Protein AF-A0A435GIR8-F1 (afdb_monomer_lite)

Sequence (134 aa):
LKLGAEVTAITRQGHDKVANDGRKDAPFVIRYRDGGGEHRFLARAVIDASGTWWRPNPIGIDGLPVAGEGEASARIAYGIPDVVGKAREDYAGKRVLVIGGGHSAINVALALMELQDGAPGTEIFWALRHANME

pLDDT: mean 91.24, std 8.43, range [52.69, 98.25]

Structure (mmCIF, N/CA/C/O backbone):
data_AF-A0A435GIR8-F1
#
_entry.id   AF-A0A435GIR8-F1
#
loop_
_atom_site.group_PDB
_atom_site.id
_atom_site.type_symbol
_atom_site.label_atom_id
_atom_site.label_alt_id
_atom_site.label_comp_id
_atom_site.label_asym_id
_atom_site.label_entity_id
_atom_site.label_seq_id
_atom_site.pdbx_PDB_ins_code
_atom_site.Cartn_x
_atom_site.Cartn_y
_atom_site.Cartn_z
_atom_site.occupancy
_atom_site.B_iso_or_equiv
_atom_site.auth_seq_id
_atom_site.auth_comp_id
_atom_site.auth_asym_id
_atom_site.auth_atom_id
_atom_site.pdbx_PDB_model_num
ATOM 1 N N . LEU A 1 1 ? 4.391 14.461 -18.851 1.00 82.88 1 LEU A N 1
ATOM 2 C CA . LEU A 1 1 ? 3.976 13.244 -18.116 1.00 82.88 1 LEU A CA 1
ATOM 3 C C . LEU A 1 1 ? 3.067 12.433 -19.023 1.00 82.88 1 LEU A C 1
ATOM 5 O O . LEU A 1 1 ? 2.182 13.030 -19.625 1.00 82.88 1 LEU A O 1
ATOM 9 N N . LYS A 1 2 ? 3.302 11.125 -19.164 1.00 89.62 2 LYS A N 1
ATOM 10 C CA . LYS A 1 2 ? 2.410 10.227 -19.909 1.00 89.62 2 LYS A CA 1
ATOM 11 C C . LYS A 1 2 ? 1.596 9.427 -18.894 1.00 89.62 2 LYS A C 1
ATOM 13 O O . LYS A 1 2 ? 2.142 8.563 -18.219 1.00 89.62 2 LYS A O 1
ATOM 18 N N . LEU A 1 3 ? 0.332 9.804 -18.725 1.00 94.56 3 LEU A N 1
ATOM 19 C CA . LEU A 1 3 ? -0.598 9.161 -17.793 1.00 94.56 3 LEU A CA 1
ATOM 20 C C . LEU A 1 3 ? -1.325 8.007 -18.494 1.00 94.56 3 LEU A C 1
ATOM 22 O O . LEU A 1 3 ? -1.370 7.966 -19.722 1.00 94.56 3 LEU A O 1
ATOM 26 N N . GLY A 1 4 ? -1.868 7.063 -17.720 1.00 94.31 4 GLY A N 1
ATOM 27 C CA . GLY A 1 4 ? -2.501 5.860 -18.277 1.00 94.31 4 GLY A CA 1
ATOM 28 C C . GLY A 1 4 ? -1.523 4.922 -18.996 1.00 94.31 4 GLY A C 1
ATOM 29 O O . GLY A 1 4 ? -1.949 4.126 -19.825 1.00 94.31 4 GLY A O 1
ATOM 30 N N . ALA A 1 5 ? -0.223 5.042 -18.705 1.00 96.12 5 ALA A N 1
ATOM 31 C CA . ALA A 1 5 ? 0.838 4.210 -19.256 1.00 96.12 5 ALA A CA 1
ATOM 32 C C . ALA A 1 5 ? 1.472 3.364 -18.144 1.00 96.12 5 ALA A C 1
ATOM 34 O O . ALA A 1 5 ? 2.174 3.884 -17.277 1.00 96.12 5 ALA A O 1
ATOM 35 N N . GLU A 1 6 ? 1.222 2.061 -18.174 1.00 95.25 6 GLU A N 1
ATOM 36 C CA . GLU A 1 6 ? 1.757 1.085 -17.226 1.00 95.25 6 GLU A CA 1
ATOM 37 C C . GLU A 1 6 ? 3.078 0.524 -17.760 1.00 95.25 6 GLU A C 1
ATOM 39 O O . GLU A 1 6 ? 3.100 -0.089 -18.827 1.00 95.25 6 GLU A O 1
ATOM 44 N N . VAL A 1 7 ? 4.184 0.712 -17.036 1.00 95.50 7 VAL A N 1
ATOM 45 C CA . VAL A 1 7 ? 5.470 0.089 -17.389 1.00 95.50 7 VAL A CA 1
ATOM 46 C C . VAL A 1 7 ? 5.416 -1.394 -17.036 1.00 95.50 7 VAL A C 1
ATOM 48 O O . VAL A 1 7 ? 5.289 -1.752 -15.871 1.00 95.50 7 VAL A O 1
ATOM 51 N N . THR A 1 8 ? 5.540 -2.257 -18.042 1.00 95.69 8 THR A N 1
ATOM 52 C CA . THR A 1 8 ? 5.405 -3.714 -17.888 1.00 95.69 8 THR A CA 1
ATOM 53 C C . THR A 1 8 ? 6.748 -4.431 -17.829 1.00 95.69 8 THR A C 1
ATOM 55 O O . THR A 1 8 ? 6.849 -5.507 -17.241 1.00 95.69 8 THR A O 1
ATOM 58 N N . ALA A 1 9 ? 7.798 -3.859 -18.428 1.00 95.25 9 ALA A N 1
ATOM 59 C CA . ALA A 1 9 ? 9.138 -4.429 -18.375 1.00 95.25 9 ALA A CA 1
ATOM 60 C C . ALA A 1 9 ? 10.231 -3.381 -18.597 1.00 95.25 9 ALA A C 1
ATOM 62 O O . ALA A 1 9 ? 10.089 -2.454 -19.397 1.00 95.25 9 ALA A O 1
ATOM 63 N N . ILE A 1 10 ? 11.369 -3.604 -17.943 1.00 94.88 10 ILE A N 1
ATOM 64 C CA . ILE A 1 10 ? 12.610 -2.858 -18.144 1.00 94.88 10 ILE A CA 1
ATOM 65 C C . ILE A 1 10 ? 13.738 -3.876 -18.335 1.00 94.88 10 ILE A C 1
ATOM 67 O O . ILE A 1 10 ? 13.880 -4.815 -17.554 1.00 94.88 10 ILE A O 1
ATOM 71 N N . THR A 1 11 ? 14.547 -3.704 -19.378 1.00 93.94 11 THR A N 1
ATOM 72 C CA . THR A 1 11 ? 15.755 -4.513 -19.619 1.00 93.94 11 THR A CA 1
ATOM 73 C C . THR A 1 11 ? 16.859 -3.666 -20.256 1.00 93.94 11 THR A C 1
ATOM 75 O O . THR A 1 11 ? 16.653 -2.483 -20.514 1.00 93.94 11 THR A O 1
ATOM 78 N N . ARG A 1 12 ? 18.035 -4.239 -20.520 1.00 93.69 12 ARG A N 1
ATOM 79 C CA . ARG A 1 12 ? 19.113 -3.614 -21.303 1.00 93.69 12 ARG A CA 1
ATOM 80 C C . ARG A 1 12 ? 19.057 -4.117 -22.746 1.00 93.69 12 ARG A C 1
ATOM 82 O O . ARG A 1 12 ? 18.812 -5.297 -22.990 1.00 93.69 12 ARG A O 1
ATOM 89 N N . GLN A 1 13 ? 19.224 -3.220 -23.713 1.00 93.38 13 GLN A N 1
ATOM 90 C CA . GLN A 1 13 ? 19.114 -3.566 -25.131 1.00 93.38 13 GLN A CA 1
ATOM 91 C C . GLN A 1 13 ? 20.163 -4.609 -25.528 1.00 93.38 13 GLN A C 1
ATOM 93 O O . GLN A 1 13 ? 21.346 -4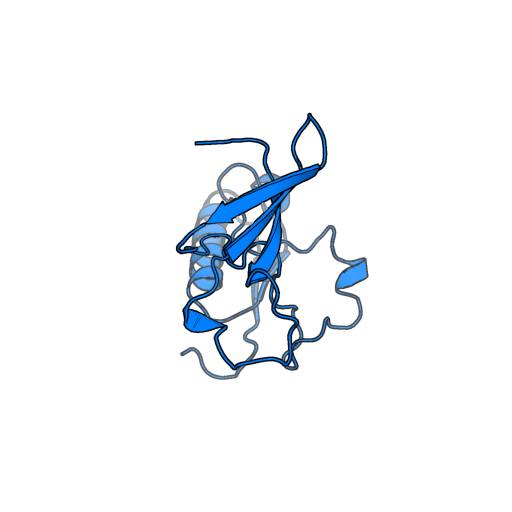.376 -25.341 1.00 93.38 13 GLN A O 1
ATOM 98 N N . GLY A 1 14 ? 19.729 -5.733 -26.104 1.00 88.81 14 GLY A N 1
ATOM 99 C CA . GLY A 1 14 ? 20.644 -6.777 -26.581 1.00 88.81 14 GLY A CA 1
ATOM 100 C C . GLY A 1 14 ? 21.275 -7.635 -25.480 1.00 88.81 14 GLY A C 1
ATOM 101 O O . GLY A 1 14 ? 22.088 -8.493 -25.799 1.00 88.81 14 GLY A O 1
ATOM 102 N N . HIS A 1 15 ? 20.884 -7.448 -24.215 1.00 86.50 15 HIS A N 1
ATOM 103 C CA . HIS A 1 15 ? 21.366 -8.257 -23.098 1.00 86.50 15 HIS A CA 1
ATOM 104 C C . HIS A 1 15 ? 20.224 -9.071 -22.494 1.00 86.50 15 HIS A C 1
ATOM 106 O O . HIS A 1 15 ? 19.168 -8.534 -22.143 1.00 86.50 15 HIS A O 1
ATOM 112 N N . ASP A 1 16 ? 20.455 -10.372 -22.340 1.00 81.88 16 ASP A N 1
ATOM 113 C CA . ASP A 1 16 ? 19.620 -11.221 -21.500 1.00 81.88 16 ASP A CA 1
ATOM 114 C C . ASP A 1 16 ? 19.918 -10.977 -20.004 1.00 81.88 16 ASP A C 1
ATOM 116 O O . ASP A 1 16 ? 20.597 -10.019 -19.623 1.00 81.88 16 ASP A O 1
ATOM 120 N N . LYS A 1 17 ? 19.361 -11.799 -19.111 1.00 74.94 17 LYS A N 1
ATOM 121 C CA . LYS A 1 17 ? 19.559 -11.631 -17.661 1.00 74.94 17 LYS A CA 1
ATOM 122 C C . LYS A 1 17 ? 20.962 -12.016 -17.175 1.00 74.94 17 LYS A C 1
ATOM 124 O O . LYS A 1 17 ? 21.312 -11.610 -16.073 1.00 74.94 17 LYS A O 1
ATOM 129 N N . VAL A 1 18 ? 21.726 -12.783 -17.949 1.00 78.19 18 VAL A N 1
ATOM 130 C CA . VAL A 1 18 ? 22.961 -13.446 -17.500 1.00 78.19 18 VAL A CA 1
ATOM 131 C C . VAL A 1 18 ? 24.206 -12.762 -18.077 1.00 78.19 18 VAL A C 1
ATOM 133 O O . VAL A 1 18 ? 25.252 -12.743 -17.433 1.00 78.19 18 VAL A O 1
ATOM 136 N N . ALA A 1 19 ? 24.097 -12.141 -19.254 1.00 76.12 19 ALA A N 1
ATOM 137 C CA . ALA A 1 19 ? 25.197 -11.442 -19.907 1.00 76.12 19 ALA A CA 1
ATOM 138 C C . ALA A 1 19 ? 25.543 -10.100 -19.228 1.00 76.12 19 ALA A C 1
ATOM 140 O O . ALA A 1 19 ? 24.683 -9.222 -19.059 1.00 76.12 19 ALA A O 1
ATOM 141 N N . ASN A 1 20 ? 26.831 -9.928 -18.905 1.00 77.38 20 ASN A N 1
ATOM 142 C CA . ASN A 1 20 ? 27.381 -8.742 -18.237 1.00 77.38 20 ASN A CA 1
ATOM 143 C C . ASN A 1 20 ? 28.279 -7.869 -19.129 1.00 77.38 20 ASN A C 1
ATOM 145 O O . ASN A 1 20 ? 28.307 -6.651 -18.934 1.00 77.38 20 ASN A O 1
ATOM 149 N N . ASP A 1 21 ? 28.973 -8.441 -20.114 1.00 85.50 21 ASP A N 1
ATOM 150 C CA . ASP A 1 21 ? 29.870 -7.679 -20.992 1.00 85.50 21 ASP A CA 1
ATOM 151 C C . ASP A 1 21 ? 29.091 -6.629 -21.791 1.00 85.50 21 ASP A C 1
ATOM 153 O O . ASP A 1 21 ? 28.054 -6.931 -22.375 1.00 85.50 21 ASP A O 1
ATOM 157 N N . GLY A 1 22 ? 29.541 -5.368 -21.768 1.00 83.81 22 GLY A N 1
ATOM 158 C CA . GLY A 1 22 ? 28.883 -4.234 -22.444 1.00 83.81 22 GLY A CA 1
ATOM 159 C C . GLY A 1 22 ? 27.539 -3.784 -21.845 1.00 83.81 22 GLY A C 1
ATOM 160 O O . GLY A 1 22 ? 27.006 -2.743 -22.230 1.00 83.81 22 GLY A O 1
ATOM 161 N N . ARG A 1 23 ? 27.005 -4.502 -20.845 1.00 85.62 23 ARG A N 1
ATOM 162 C CA . ARG A 1 23 ? 25.666 -4.271 -20.272 1.00 85.62 23 ARG A CA 1
ATOM 163 C C . ARG A 1 23 ? 25.482 -2.869 -19.693 1.00 85.62 23 ARG A C 1
ATOM 165 O O . ARG A 1 23 ? 24.393 -2.300 -19.778 1.00 85.62 23 ARG A O 1
ATOM 172 N N . LYS A 1 24 ? 26.530 -2.323 -19.069 1.00 86.00 24 LYS A N 1
ATOM 173 C CA . LYS A 1 24 ? 26.503 -0.985 -18.457 1.00 86.00 24 LYS A CA 1
ATOM 174 C C . LYS A 1 24 ? 26.305 0.127 -19.498 1.00 86.00 24 LYS A C 1
ATOM 176 O O . LYS A 1 24 ? 25.644 1.119 -19.185 1.00 86.00 24 LYS A O 1
ATOM 181 N N . ASP A 1 25 ? 26.810 -0.084 -20.714 1.00 89.81 25 ASP A N 1
ATOM 182 C CA . ASP A 1 25 ? 26.855 0.908 -21.791 1.00 89.81 25 ASP A CA 1
ATOM 183 C C . ASP A 1 25 ? 25.626 0.810 -22.717 1.00 89.81 25 ASP A C 1
ATOM 185 O O . ASP A 1 25 ? 25.258 1.785 -23.371 1.00 89.81 25 ASP A O 1
ATOM 189 N N . ALA A 1 26 ? 24.932 -0.335 -22.733 1.00 92.62 26 ALA A N 1
ATOM 190 C CA . ALA A 1 26 ? 23.694 -0.515 -23.491 1.00 92.62 26 ALA A CA 1
ATOM 191 C C . ALA A 1 26 ? 22.529 0.308 -22.906 1.00 92.62 26 ALA A C 1
ATOM 193 O O . ALA A 1 26 ? 22.313 0.277 -21.694 1.00 92.62 26 ALA A O 1
ATOM 194 N N . PRO A 1 27 ? 21.701 0.995 -23.715 1.00 95.31 27 PRO A N 1
ATOM 195 C CA . PRO A 1 27 ? 20.544 1.719 -23.197 1.00 95.31 27 PRO A CA 1
ATOM 196 C C . PRO A 1 27 ? 19.509 0.762 -22.588 1.00 95.31 27 PRO A C 1
ATOM 198 O O . PRO A 1 27 ? 19.421 -0.423 -22.931 1.00 95.31 27 PRO A O 1
ATOM 201 N N . PHE A 1 28 ? 18.679 1.289 -21.692 1.00 96.19 28 PHE A N 1
ATOM 202 C CA . PHE A 1 28 ? 17.498 0.583 -21.223 1.00 96.19 28 PHE A CA 1
ATOM 203 C C . PHE A 1 28 ? 16.455 0.494 -22.332 1.00 96.19 28 PHE A C 1
ATOM 205 O O . PHE A 1 28 ? 16.218 1.453 -23.061 1.00 96.19 28 PHE A O 1
ATOM 212 N N . VAL A 1 29 ? 15.795 -0.653 -22.413 1.00 96.44 29 VAL A N 1
ATOM 213 C CA . VAL A 1 29 ? 14.558 -0.857 -23.156 1.00 96.44 29 VAL A CA 1
ATOM 214 C C . VAL A 1 29 ? 13.423 -0.838 -22.149 1.00 96.44 29 VAL A C 1
ATOM 216 O O . VAL A 1 29 ? 13.398 -1.671 -21.242 1.00 96.44 29 VAL A O 1
ATOM 219 N N . ILE A 1 30 ? 12.476 0.070 -22.341 1.00 96.62 30 ILE A N 1
ATOM 220 C CA . ILE A 1 30 ? 11.259 0.155 -21.538 1.00 96.62 30 ILE A CA 1
ATOM 221 C C . ILE A 1 30 ? 10.100 -0.313 -22.408 1.00 96.62 30 ILE A C 1
ATOM 223 O O . ILE A 1 30 ? 9.928 0.174 -23.530 1.00 96.62 30 ILE A O 1
ATOM 227 N N . ARG A 1 31 ? 9.319 -1.263 -21.893 1.00 97.25 31 ARG A N 1
ATOM 228 C CA . ARG A 1 31 ? 8.017 -1.638 -22.445 1.00 97.25 31 ARG A CA 1
ATOM 229 C C . ARG A 1 31 ? 6.927 -1.099 -21.542 1.00 97.25 31 ARG A C 1
ATOM 231 O O . ARG A 1 31 ? 7.031 -1.197 -20.319 1.00 97.25 31 ARG A O 1
ATOM 238 N N . TYR A 1 32 ? 5.903 -0.524 -22.149 1.00 97.12 32 TYR A N 1
ATOM 239 C CA . TYR A 1 32 ? 4.741 -0.038 -21.424 1.00 97.12 32 TYR A CA 1
ATOM 240 C C . TYR A 1 32 ? 3.475 -0.266 -22.238 1.00 97.12 32 TYR A C 1
ATOM 242 O O . TYR A 1 32 ? 3.527 -0.376 -23.463 1.00 97.12 32 TYR A O 1
ATOM 250 N N . ARG A 1 33 ? 2.341 -0.326 -21.553 1.00 97.88 33 ARG A N 1
ATOM 251 C CA . ARG A 1 33 ? 1.019 -0.453 -22.156 1.00 97.88 33 ARG A CA 1
ATOM 252 C C . ARG A 1 33 ? 0.193 0.787 -21.850 1.00 97.88 33 ARG A C 1
ATOM 254 O O . ARG A 1 33 ? 0.209 1.262 -20.719 1.00 97.88 33 ARG A O 1
ATOM 261 N N . ASP A 1 34 ? -0.526 1.290 -22.841 1.00 96.62 34 ASP A N 1
ATOM 262 C CA . ASP A 1 34 ? -1.549 2.323 -22.670 1.00 96.62 34 ASP A CA 1
ATOM 263 C C . ASP A 1 34 ? -2.818 1.965 -23.469 1.00 96.62 34 ASP A C 1
ATOM 265 O O . ASP A 1 34 ? -2.937 0.856 -23.995 1.00 96.62 34 ASP A O 1
ATOM 269 N N . GLY A 1 35 ? -3.782 2.887 -23.558 1.00 96.00 35 GLY A N 1
ATOM 270 C CA . GLY A 1 35 ? -5.025 2.676 -24.314 1.00 96.00 35 GLY A CA 1
ATOM 271 C C . GLY A 1 35 ? -4.833 2.416 -25.817 1.00 96.00 35 GLY A C 1
ATOM 272 O O . GLY A 1 35 ? -5.753 1.933 -26.468 1.00 96.00 35 GLY A O 1
ATOM 273 N N . GLY A 1 36 ? -3.652 2.709 -26.369 1.00 95.00 36 GLY A N 1
ATOM 274 C CA . GLY A 1 36 ? -3.268 2.414 -27.749 1.00 95.00 36 GLY A CA 1
ATOM 275 C C . GLY A 1 36 ? -2.514 1.092 -27.929 1.00 95.00 36 GLY A C 1
ATOM 276 O O . GLY A 1 36 ? -2.142 0.773 -29.055 1.00 95.00 36 GLY A O 1
ATOM 277 N N . GLY A 1 37 ? -2.280 0.325 -26.857 1.00 95.94 37 GLY A N 1
ATOM 278 C CA . GLY A 1 37 ? -1.617 -0.980 -26.907 1.00 95.94 37 GLY A CA 1
ATOM 279 C C . GLY A 1 37 ? -0.230 -0.996 -26.262 1.00 95.94 37 GLY A C 1
ATOM 280 O O . GLY A 1 37 ? 0.052 -0.238 -25.334 1.00 95.94 37 GLY A O 1
ATOM 281 N N . GLU A 1 38 ? 0.622 -1.921 -26.711 1.00 97.19 38 GLU A N 1
ATOM 282 C CA . GLU A 1 38 ? 1.985 -2.090 -26.198 1.00 97.19 38 GLU A CA 1
ATOM 283 C C . GLU A 1 38 ? 2.984 -1.237 -26.985 1.00 97.19 38 GLU A C 1
ATOM 285 O O . GLU A 1 38 ? 2.989 -1.211 -28.215 1.00 97.19 38 GLU A O 1
ATOM 290 N N . HIS A 1 39 ? 3.875 -0.572 -26.257 1.00 97.06 39 HIS A N 1
ATOM 291 C CA . HIS A 1 39 ? 4.880 0.334 -26.793 1.00 97.06 39 HIS A CA 1
ATOM 292 C C . HIS A 1 39 ? 6.267 -0.018 -26.273 1.00 97.06 39 HIS A C 1
ATOM 294 O O . HIS A 1 39 ? 6.434 -0.600 -25.198 1.00 97.06 39 HIS A O 1
ATOM 300 N N . ARG A 1 40 ? 7.289 0.412 -27.015 1.00 96.31 40 ARG A N 1
ATOM 301 C CA . ARG A 1 40 ? 8.697 0.222 -26.660 1.00 96.31 40 ARG A CA 1
ATOM 302 C C . ARG A 1 40 ? 9.503 1.483 -26.946 1.00 96.31 40 ARG A C 1
ATOM 304 O O . ARG A 1 40 ? 9.396 2.038 -28.034 1.00 96.31 40 ARG A O 1
ATOM 311 N N . PHE A 1 41 ? 10.368 1.888 -26.016 1.00 95.19 41 PHE A N 1
ATOM 312 C CA . PHE A 1 41 ? 11.343 2.957 -26.261 1.00 95.19 41 PHE A CA 1
ATOM 313 C C . PHE A 1 41 ? 12.669 2.732 -25.524 1.00 95.19 41 PHE A C 1
ATOM 315 O O . PHE A 1 41 ? 12.772 1.864 -24.652 1.00 95.19 41 PHE A O 1
ATOM 322 N N . LEU A 1 42 ? 13.693 3.492 -25.924 1.00 96.81 42 LEU A N 1
ATOM 323 C CA . LEU A 1 42 ? 15.027 3.449 -25.331 1.00 96.81 42 LEU A CA 1
ATOM 324 C C . LEU A 1 42 ? 15.236 4.603 -24.353 1.00 96.81 42 LEU A C 1
ATOM 326 O O . LEU A 1 42 ? 14.847 5.736 -24.631 1.00 96.81 42 LEU A O 1
ATOM 330 N N . ALA A 1 43 ? 15.900 4.322 -23.236 1.00 95.94 43 ALA A N 1
ATOM 331 C CA . ALA A 1 43 ? 16.273 5.318 -22.243 1.00 95.94 43 ALA A CA 1
ATOM 332 C C . ALA A 1 43 ? 17.732 5.144 -21.814 1.00 95.94 43 ALA A C 1
ATOM 334 O O . ALA A 1 43 ? 18.224 4.032 -21.641 1.00 95.94 43 ALA A O 1
ATOM 335 N N . ARG A 1 44 ? 18.431 6.259 -21.592 1.00 94.94 44 ARG A N 1
ATOM 336 C CA . ARG A 1 44 ? 19.812 6.236 -21.079 1.00 94.94 44 ARG A CA 1
ATOM 337 C C . ARG A 1 44 ? 19.898 5.879 -19.591 1.00 94.94 44 ARG A C 1
ATOM 339 O O . ARG A 1 44 ? 20.930 5.408 -19.134 1.00 94.94 44 ARG A O 1
ATOM 346 N N . ALA A 1 45 ? 18.828 6.131 -18.842 1.00 93.62 45 ALA A N 1
ATOM 347 C CA . ALA A 1 45 ? 18.722 5.880 -17.412 1.00 93.62 45 ALA A CA 1
ATOM 348 C C . ALA A 1 45 ? 17.252 5.664 -17.034 1.00 93.62 45 ALA A C 1
ATOM 350 O O . ALA A 1 45 ? 16.359 6.149 -17.733 1.00 93.62 45 ALA A O 1
ATOM 351 N N . VAL A 1 46 ? 17.020 4.959 -15.927 1.00 94.38 46 VAL A N 1
ATOM 352 C CA . VAL A 1 46 ? 15.694 4.748 -15.335 1.00 94.38 46 VAL A CA 1
ATOM 353 C C . VAL A 1 46 ? 15.771 5.058 -13.846 1.00 94.38 46 VAL A C 1
ATOM 355 O O . VAL A 1 46 ? 16.706 4.622 -13.179 1.00 94.38 46 VAL A O 1
ATOM 358 N N . ILE A 1 47 ? 14.786 5.801 -13.346 1.00 94.88 47 ILE A N 1
ATOM 359 C CA . ILE A 1 47 ? 14.530 5.976 -11.916 1.00 94.88 47 ILE A CA 1
ATOM 360 C C . ILE A 1 47 ? 13.240 5.216 -11.628 1.00 94.88 47 ILE A C 1
ATOM 362 O O . ILE A 1 47 ? 12.195 5.557 -12.182 1.00 94.88 47 ILE A O 1
ATOM 366 N N . ASP A 1 48 ? 13.327 4.170 -10.811 1.00 91.69 48 ASP A N 1
ATOM 367 C CA . ASP A 1 48 ? 12.149 3.442 -10.353 1.00 91.69 48 ASP A CA 1
ATOM 368 C C . ASP A 1 48 ? 11.549 4.160 -9.141 1.00 91.69 48 ASP A C 1
ATOM 370 O O . ASP A 1 48 ? 12.178 4.276 -8.090 1.00 91.69 48 ASP A O 1
ATOM 374 N N . ALA A 1 49 ? 10.334 4.668 -9.325 1.00 91.19 49 ALA A N 1
ATOM 375 C CA . ALA A 1 49 ? 9.525 5.302 -8.292 1.00 91.19 49 ALA A CA 1
ATOM 376 C C . ALA A 1 49 ? 8.162 4.600 -8.145 1.00 91.19 49 ALA A C 1
ATOM 378 O O . ALA A 1 49 ? 7.188 5.217 -7.721 1.00 91.19 49 ALA A O 1
ATOM 379 N N . SER A 1 50 ? 8.072 3.320 -8.529 1.00 86.19 50 SER A N 1
ATOM 380 C CA . SER A 1 50 ? 6.838 2.524 -8.443 1.00 86.19 50 SER A CA 1
ATOM 381 C C . SER A 1 50 ? 6.408 2.221 -7.001 1.00 86.19 50 SER A C 1
ATOM 383 O O . SER A 1 50 ? 5.229 1.967 -6.746 1.00 86.19 50 SER A O 1
ATOM 385 N N . GLY A 1 51 ? 7.347 2.301 -6.053 1.00 82.38 51 GLY A N 1
ATOM 386 C CA . GLY A 1 51 ? 7.120 1.992 -4.644 1.00 82.38 51 GLY A CA 1
ATOM 387 C C . GLY A 1 51 ? 6.832 0.506 -4.402 1.00 82.38 51 GLY A C 1
ATOM 388 O O . GLY A 1 51 ? 6.989 -0.341 -5.275 1.00 82.38 51 GLY A O 1
ATOM 389 N N . THR A 1 52 ? 6.403 0.176 -3.185 1.00 73.69 52 THR A N 1
ATOM 390 C CA . THR A 1 52 ? 6.076 -1.202 -2.767 1.00 73.69 52 THR A CA 1
ATOM 391 C C . THR A 1 52 ? 4.590 -1.397 -2.461 1.00 73.69 52 THR A C 1
ATOM 393 O O . THR A 1 52 ? 4.185 -2.471 -2.026 1.00 73.69 52 THR A O 1
ATOM 396 N N . TRP A 1 53 ? 3.762 -0.379 -2.724 1.00 68.06 53 TRP A N 1
ATOM 397 C CA . TRP A 1 53 ? 2.354 -0.326 -2.313 1.00 68.06 53 TRP A CA 1
ATOM 398 C C . TRP A 1 53 ? 1.526 -1.530 -2.783 1.00 68.06 53 TRP A C 1
ATOM 400 O O . TRP A 1 53 ? 0.655 -2.015 -2.070 1.00 68.06 53 TRP A O 1
ATOM 410 N N . TRP A 1 54 ? 1.837 -2.053 -3.970 1.00 69.94 54 TRP A N 1
ATOM 411 C CA . TRP A 1 54 ? 1.110 -3.158 -4.602 1.00 69.94 54 TRP A CA 1
ATOM 412 C C . TRP A 1 54 ? 1.562 -4.553 -4.147 1.00 69.94 54 TRP A C 1
ATOM 414 O O . TRP A 1 54 ? 1.042 -5.553 -4.637 1.00 69.94 54 TRP A O 1
ATOM 424 N N . ARG A 1 55 ? 2.551 -4.642 -3.248 1.00 77.94 55 ARG A N 1
ATOM 425 C CA . ARG A 1 55 ? 3.066 -5.903 -2.694 1.00 77.94 55 ARG A CA 1
ATOM 426 C C . ARG A 1 55 ? 3.152 -5.806 -1.173 1.00 77.94 55 ARG A C 1
ATOM 428 O O . ARG A 1 55 ? 4.248 -5.644 -0.633 1.00 77.94 55 ARG A O 1
ATOM 435 N N . PRO A 1 56 ? 2.008 -5.856 -0.478 1.00 80.25 56 PRO A N 1
ATOM 436 C CA . PRO A 1 56 ? 2.015 -5.780 0.969 1.00 80.25 56 PRO A CA 1
ATOM 437 C C . PR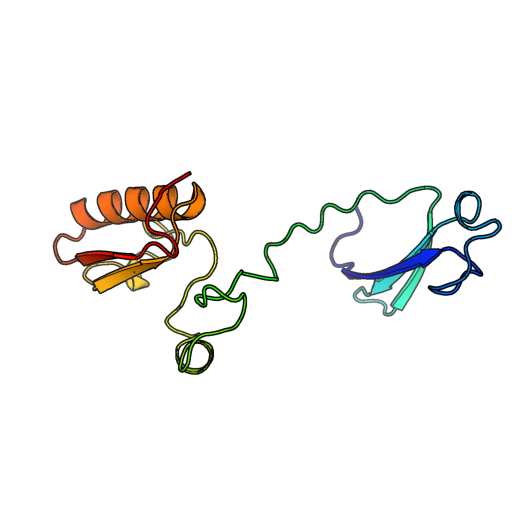O A 1 56 ? 2.696 -7.007 1.582 1.00 80.25 56 PRO A C 1
ATOM 439 O O . PRO A 1 56 ? 2.633 -8.109 1.038 1.00 80.25 56 PRO A O 1
ATOM 442 N N . ASN A 1 57 ? 3.347 -6.804 2.727 1.00 84.25 57 ASN A N 1
ATOM 443 C CA . ASN A 1 57 ? 3.962 -7.890 3.478 1.00 84.25 57 ASN A CA 1
ATOM 444 C C . ASN A 1 57 ? 2.858 -8.682 4.209 1.00 84.25 57 ASN A C 1
ATOM 446 O O . ASN A 1 57 ? 2.181 -8.070 5.050 1.00 84.25 57 ASN A O 1
ATOM 450 N N . PRO A 1 58 ? 2.667 -9.986 3.924 1.00 90.19 58 PRO A N 1
ATOM 451 C CA . PRO A 1 58 ? 1.631 -10.797 4.565 1.00 90.19 58 PRO A CA 1
ATOM 452 C C . PRO A 1 58 ? 1.782 -10.836 6.088 1.00 90.19 58 PRO A C 1
ATOM 454 O O . PRO A 1 58 ? 2.798 -10.399 6.636 1.00 90.19 58 PRO A O 1
ATOM 457 N N . ILE A 1 59 ? 0.766 -11.337 6.789 1.00 91.38 59 ILE A N 1
ATOM 458 C CA . ILE A 1 59 ? 0.748 -11.391 8.259 1.00 91.38 59 ILE A CA 1
ATOM 459 C C . ILE A 1 59 ? 1.860 -12.300 8.804 1.00 91.38 59 ILE A C 1
ATOM 461 O O . ILE A 1 59 ? 2.417 -11.997 9.863 1.00 91.38 59 ILE A O 1
ATOM 465 N N . GLY A 1 60 ? 2.204 -13.380 8.094 1.00 90.06 60 GLY A N 1
ATOM 466 C CA . GLY A 1 60 ? 3.182 -14.364 8.551 1.00 90.06 60 GLY A CA 1
ATOM 467 C C . GLY A 1 60 ? 4.585 -13.790 8.747 1.00 90.06 60 GLY A C 1
ATOM 468 O O . GLY A 1 60 ? 5.054 -12.907 8.024 1.00 90.06 60 GLY A O 1
ATOM 469 N N . ILE A 1 61 ? 5.262 -14.301 9.773 1.00 88.31 61 ILE A N 1
ATOM 470 C CA . ILE A 1 61 ? 6.607 -13.865 10.178 1.00 88.31 61 ILE A CA 1
ATOM 471 C C . ILE A 1 61 ? 7.716 -14.402 9.264 1.00 88.31 61 ILE A C 1
ATOM 473 O O . ILE A 1 61 ? 8.832 -13.896 9.282 1.00 88.31 61 ILE A O 1
ATOM 477 N N . ASP A 1 62 ? 7.406 -15.416 8.465 1.00 88.06 62 ASP A N 1
ATOM 478 C CA . ASP A 1 62 ? 8.272 -16.058 7.476 1.00 88.06 62 ASP A CA 1
ATOM 479 C C . ASP A 1 62 ? 8.098 -15.468 6.063 1.00 88.06 62 ASP A C 1
ATOM 481 O O . ASP A 1 62 ? 8.662 -15.977 5.096 1.00 88.06 62 ASP A O 1
ATOM 485 N N . GLY A 1 63 ? 7.329 -14.380 5.936 1.00 86.19 63 GLY A N 1
ATOM 486 C CA . GLY A 1 63 ? 7.033 -13.737 4.656 1.00 86.19 63 GLY A CA 1
ATOM 487 C C . GLY A 1 63 ? 5.963 -14.459 3.836 1.00 86.19 63 GLY A C 1
ATOM 488 O O . GLY A 1 63 ? 5.787 -14.137 2.659 1.00 86.19 63 GLY A O 1
ATOM 489 N N . LEU A 1 64 ? 5.242 -15.412 4.436 1.00 90.88 64 LEU A N 1
ATOM 490 C CA . LEU A 1 64 ? 4.130 -16.122 3.811 1.00 90.88 64 LEU A CA 1
ATOM 491 C C . LEU A 1 64 ? 2.783 -15.696 4.417 1.00 90.88 64 LEU A C 1
ATOM 493 O O . LEU A 1 64 ? 2.726 -15.272 5.572 1.00 90.88 64 LEU A O 1
ATOM 497 N N . PRO A 1 65 ? 1.675 -15.786 3.661 1.00 92.19 65 PRO A N 1
ATOM 498 C CA . PRO A 1 65 ? 0.344 -15.614 4.230 1.00 92.19 65 PRO A CA 1
ATOM 499 C C . PRO A 1 65 ? 0.056 -16.651 5.316 1.00 92.19 65 PRO A C 1
ATOM 501 O O . PRO A 1 65 ? 0.391 -17.828 5.163 1.00 92.19 65 PRO A O 1
ATOM 504 N N . VAL A 1 66 ? -0.616 -16.237 6.389 1.00 92.94 66 VAL A N 1
ATOM 505 C CA . VAL A 1 66 ? -1.135 -17.182 7.385 1.00 92.94 66 VAL A CA 1
ATOM 506 C C . VAL A 1 66 ? -2.380 -17.895 6.854 1.00 92.94 66 VAL A C 1
ATOM 508 O O . VAL A 1 66 ? -3.064 -17.413 5.945 1.00 92.94 66 VAL A O 1
ATOM 511 N N . ALA A 1 67 ? -2.707 -19.049 7.437 1.00 95.06 67 ALA A N 1
ATOM 512 C CA . ALA A 1 67 ? -3.944 -19.754 7.113 1.00 95.06 67 ALA A CA 1
ATOM 513 C C . ALA A 1 67 ? -5.160 -18.826 7.300 1.00 95.06 67 ALA A C 1
ATOM 515 O O . ALA A 1 67 ? -5.288 -18.158 8.325 1.00 95.06 67 ALA A O 1
ATOM 516 N N . GLY A 1 68 ? -6.038 -18.775 6.296 1.00 94.31 68 GLY A N 1
ATOM 517 C CA . GLY A 1 68 ? -7.229 -17.922 6.294 1.00 94.31 68 GLY A CA 1
ATOM 518 C C . GLY A 1 68 ? -7.020 -16.477 5.832 1.00 94.31 68 GLY A C 1
ATOM 519 O O . GLY A 1 68 ? -8.003 -15.779 5.601 1.00 94.31 68 GLY A O 1
ATOM 520 N N . GLU A 1 69 ? -5.782 -16.010 5.631 1.00 93.88 69 GLU A N 1
ATOM 521 C CA . GLU A 1 69 ? -5.511 -14.615 5.240 1.00 93.88 69 GLU A CA 1
ATOM 522 C C . GLU A 1 69 ? -6.135 -14.261 3.879 1.00 93.88 69 GLU A C 1
ATOM 524 O O . GLU A 1 69 ? -6.795 -13.233 3.741 1.00 93.88 69 GLU A O 1
ATOM 529 N N . GLY A 1 70 ? -6.003 -15.145 2.884 1.00 93.00 70 GLY A N 1
ATOM 530 C CA . GLY A 1 70 ? -6.603 -14.935 1.561 1.00 93.00 70 GLY A CA 1
ATOM 531 C C . GLY A 1 70 ? -8.136 -14.955 1.583 1.00 93.00 70 GLY A C 1
ATOM 532 O O . GLY A 1 70 ? -8.785 -14.110 0.964 1.00 93.00 70 GLY A O 1
ATOM 533 N N . GLU A 1 71 ? -8.721 -15.883 2.340 1.00 95.62 71 GLU A N 1
ATOM 534 C CA . GLU A 1 71 ? -10.175 -16.028 2.510 1.00 95.62 71 GLU A CA 1
ATOM 535 C C . GLU A 1 71 ? -10.780 -14.819 3.238 1.00 95.62 71 GLU A C 1
ATOM 537 O O . GLU A 1 71 ? -11.882 -14.376 2.915 1.00 95.62 71 GLU A O 1
ATOM 542 N N . ALA A 1 72 ? -10.035 -14.242 4.183 1.00 94.50 72 ALA A N 1
ATOM 543 C CA . ALA A 1 72 ? -10.421 -13.057 4.936 1.00 94.50 72 ALA A CA 1
ATOM 544 C C . ALA A 1 72 ? -10.052 -11.731 4.247 1.00 94.50 72 ALA A C 1
ATOM 546 O O . ALA A 1 72 ? -10.248 -10.678 4.851 1.00 94.50 72 ALA A O 1
ATOM 547 N N . SER A 1 73 ? -9.562 -11.744 3.001 1.00 91.50 73 SER A N 1
ATOM 548 C CA . SER A 1 73 ? -9.078 -10.547 2.286 1.00 91.50 73 SER A CA 1
ATOM 549 C C . SER A 1 73 ? -10.057 -9.367 2.291 1.00 91.50 73 SER A C 1
ATOM 551 O O . SER A 1 73 ? -9.637 -8.228 2.453 1.00 91.50 73 SER A O 1
ATOM 553 N N . ALA A 1 74 ? -11.368 -9.619 2.217 1.00 93.00 74 ALA A N 1
ATOM 554 C CA . ALA A 1 74 ? -12.397 -8.574 2.282 1.00 93.00 74 ALA A CA 1
ATOM 555 C C . ALA A 1 74 ? -12.499 -7.858 3.648 1.00 93.00 74 ALA A C 1
ATOM 557 O O . ALA A 1 74 ? -13.171 -6.838 3.759 1.00 93.00 74 ALA A O 1
ATOM 558 N N . ARG A 1 75 ? -11.867 -8.397 4.696 1.00 93.12 75 ARG A N 1
ATOM 559 C CA . ARG A 1 75 ? -11.817 -7.840 6.059 1.00 93.12 75 ARG A CA 1
ATOM 560 C C . ARG A 1 75 ? -10.415 -7.368 6.450 1.00 93.12 75 ARG A C 1
ATOM 562 O O . ARG A 1 75 ? -10.211 -6.963 7.591 1.00 93.12 75 ARG A O 1
ATOM 569 N N . ILE A 1 76 ? -9.450 -7.452 5.534 1.00 94.12 76 ILE A N 1
ATOM 570 C CA . ILE A 1 76 ? -8.054 -7.090 5.769 1.00 94.12 76 ILE A CA 1
ATOM 571 C C . ILE A 1 76 ? -7.717 -5.895 4.885 1.00 94.12 76 ILE A C 1
ATOM 573 O O . ILE A 1 76 ? -7.735 -5.980 3.660 1.00 94.12 76 ILE A O 1
ATOM 577 N N . ALA A 1 77 ? -7.358 -4.782 5.517 1.00 93.69 77 ALA A N 1
ATOM 578 C CA . ALA A 1 77 ? -6.792 -3.637 4.825 1.00 93.69 77 ALA A CA 1
ATOM 579 C C . ALA A 1 77 ? -5.268 -3.671 4.961 1.00 93.69 77 ALA A C 1
ATOM 581 O O . ALA A 1 77 ? -4.734 -3.535 6.061 1.00 93.69 77 ALA A O 1
ATOM 582 N N . TYR A 1 78 ? -4.564 -3.825 3.841 1.00 90.38 78 TYR A N 1
ATOM 583 C CA . TYR A 1 78 ? -3.129 -3.567 3.805 1.00 90.38 78 TYR A CA 1
ATOM 584 C C . TYR A 1 78 ? -2.861 -2.074 3.594 1.00 90.38 78 TYR A C 1
ATOM 586 O O . TYR A 1 78 ? -3.539 -1.414 2.807 1.00 90.38 78 TYR A O 1
ATOM 594 N N . GLY A 1 79 ? -1.834 -1.553 4.267 1.00 88.75 79 GLY A N 1
ATOM 595 C CA . GLY A 1 79 ? -1.468 -0.137 4.218 1.00 88.75 79 GLY A CA 1
ATOM 596 C C . GLY A 1 79 ? -2.054 0.658 5.385 1.00 88.75 79 GLY A C 1
ATOM 597 O O . GLY A 1 79 ? -2.100 0.167 6.510 1.00 88.75 79 GLY A O 1
ATOM 598 N N . ILE A 1 80 ? 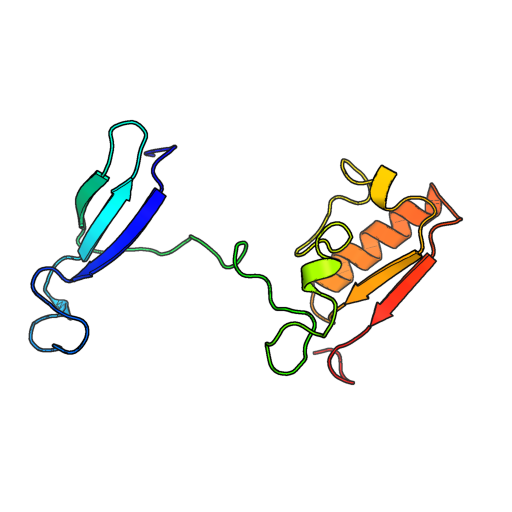-2.443 1.906 5.119 1.00 91.56 80 ILE A N 1
ATOM 599 C CA . ILE A 1 80 ? -2.949 2.856 6.119 1.00 91.56 80 ILE A CA 1
ATOM 600 C C . ILE A 1 80 ? -4.350 3.300 5.669 1.00 91.56 80 ILE A C 1
ATOM 602 O O . ILE A 1 80 ? -4.451 4.207 4.839 1.00 91.56 80 ILE A O 1
ATOM 606 N N . PRO A 1 81 ? -5.426 2.637 6.128 1.00 94.12 81 PRO A N 1
ATOM 607 C CA . PRO A 1 81 ? -6.789 3.047 5.803 1.00 94.12 81 PRO A CA 1
ATOM 608 C C . PRO A 1 81 ? -7.123 4.411 6.430 1.00 94.12 81 PRO A C 1
ATOM 610 O O . PRO A 1 81 ? -6.708 4.716 7.547 1.00 94.12 81 PRO A O 1
ATOM 613 N N . ASP A 1 82 ? -7.907 5.223 5.719 1.00 95.69 82 ASP A N 1
ATOM 614 C CA . ASP A 1 82 ? -8.439 6.502 6.210 1.00 95.69 82 ASP A CA 1
ATOM 615 C C . ASP A 1 82 ? -9.635 6.260 7.151 1.00 95.69 82 ASP A C 1
ATOM 617 O O . ASP A 1 82 ? -10.796 6.430 6.774 1.00 95.69 82 ASP A O 1
ATOM 621 N N . VAL A 1 83 ? -9.341 5.772 8.361 1.00 97.44 83 VAL A N 1
ATOM 622 C CA . VAL A 1 83 ? -10.338 5.303 9.347 1.00 97.44 83 VAL A CA 1
ATOM 623 C C . VAL A 1 83 ? -11.159 6.423 9.989 1.00 97.44 83 VAL A C 1
ATOM 625 O O . VAL A 1 83 ? -12.240 6.163 10.509 1.00 97.44 83 VAL A O 1
ATOM 628 N N . VAL A 1 84 ? -10.681 7.668 9.949 1.00 96.69 84 VAL A N 1
ATOM 629 C CA . VAL A 1 84 ? -11.434 8.834 10.445 1.00 96.69 84 VAL A CA 1
ATOM 630 C C . VAL A 1 84 ? -12.297 9.434 9.331 1.00 96.69 84 VAL A C 1
ATOM 632 O O . VAL A 1 84 ? -13.384 9.943 9.612 1.00 96.69 84 VAL A O 1
ATOM 635 N N . GLY A 1 85 ? -11.847 9.333 8.075 1.00 96.44 85 GLY A N 1
ATOM 636 C CA . GLY A 1 85 ? -12.548 9.809 6.889 1.00 96.44 85 GLY A CA 1
ATOM 637 C C . GLY A 1 85 ? -13.296 8.704 6.146 1.00 96.44 85 GLY A C 1
ATOM 638 O O . GLY A 1 85 ? -14.310 8.187 6.613 1.00 96.44 85 GLY A O 1
ATOM 639 N N . LYS A 1 86 ? -12.835 8.381 4.933 1.00 96.88 86 LYS A N 1
ATOM 640 C CA . LYS A 1 86 ? -13.606 7.586 3.958 1.00 96.88 86 LYS A CA 1
ATOM 641 C C . LYS A 1 86 ? -13.960 6.180 4.427 1.00 96.88 86 LYS A C 1
ATOM 643 O O . LYS A 1 86 ? -14.997 5.670 4.022 1.00 96.88 86 LYS A O 1
ATOM 648 N N . ALA A 1 87 ? -13.106 5.556 5.233 1.00 96.56 87 ALA A N 1
ATOM 649 C CA . ALA A 1 87 ? -13.312 4.191 5.698 1.00 96.56 87 ALA A CA 1
ATOM 650 C C . ALA A 1 87 ? -14.044 4.129 7.047 1.00 96.56 87 ALA A C 1
ATOM 652 O O . ALA A 1 87 ? -14.218 3.046 7.591 1.00 96.56 87 ALA A O 1
ATOM 653 N N . ARG A 1 88 ? -14.484 5.262 7.614 1.00 97.06 88 ARG A N 1
ATOM 654 C CA . ARG A 1 88 ? -15.048 5.335 8.971 1.00 97.06 88 ARG A CA 1
ATOM 655 C C . ARG A 1 88 ? -16.107 4.271 9.269 1.00 97.06 88 ARG A C 1
ATOM 657 O O . ARG A 1 88 ? -16.074 3.672 10.341 1.00 97.06 88 ARG A O 1
ATOM 664 N N . GLU A 1 89 ? -17.031 4.028 8.345 1.00 96.56 89 GLU A N 1
ATOM 665 C CA . GLU A 1 89 ? -18.136 3.074 8.536 1.00 96.56 89 GLU A CA 1
ATOM 666 C C . GLU A 1 89 ? -17.667 1.617 8.689 1.00 96.56 89 GLU A C 1
ATOM 668 O O . GLU A 1 89 ? -18.311 0.833 9.391 1.00 96.56 89 GLU A O 1
ATOM 673 N N . ASP A 1 90 ? -16.514 1.269 8.114 1.00 95.81 90 ASP A N 1
ATOM 674 C CA . ASP A 1 90 ? -15.942 -0.078 8.189 1.00 95.81 90 ASP A CA 1
ATOM 675 C C . ASP A 1 90 ? -15.292 -0.365 9.553 1.00 95.81 90 ASP A C 1
ATOM 677 O O . ASP A 1 90 ? -15.148 -1.528 9.937 1.00 95.81 90 ASP A O 1
ATOM 681 N N . TYR A 1 91 ? -14.925 0.681 10.304 1.00 97.81 91 TYR A N 1
ATOM 682 C CA . TYR A 1 91 ? -14.164 0.574 11.556 1.00 97.81 91 TYR A CA 1
ATOM 683 C C . TYR A 1 91 ? -14.936 1.049 12.796 1.00 97.81 91 TYR A C 1
ATOM 685 O O . TYR A 1 91 ? -14.704 0.533 13.891 1.00 97.81 91 TYR A O 1
ATOM 693 N N . ALA A 1 92 ? -15.863 2.001 12.659 1.00 97.94 92 ALA A N 1
ATOM 694 C CA . ALA A 1 92 ? -16.575 2.593 13.790 1.00 97.94 92 ALA A CA 1
ATOM 695 C C . ALA A 1 92 ? -17.403 1.547 14.556 1.00 97.94 92 ALA A C 1
ATOM 697 O O . ALA A 1 92 ? -18.248 0.847 13.991 1.00 97.94 92 ALA A O 1
ATOM 698 N N . GLY A 1 93 ? -17.174 1.447 15.868 1.00 97.88 93 GLY A N 1
ATOM 699 C CA . GLY A 1 93 ? -17.873 0.492 16.729 1.00 97.88 93 GLY A CA 1
ATOM 700 C C . GLY A 1 93 ? -17.486 -0.971 16.480 1.00 97.88 93 GLY A C 1
ATOM 701 O O . GLY A 1 93 ? -18.246 -1.870 16.843 1.00 97.88 93 GLY A O 1
ATOM 702 N N . LYS A 1 94 ? -16.363 -1.226 15.794 1.00 97.75 94 LYS A N 1
ATOM 703 C CA . LYS A 1 94 ? -15.875 -2.575 15.477 1.00 97.75 94 LYS A CA 1
ATOM 704 C C . LYS A 1 94 ? -14.686 -2.960 16.345 1.00 97.75 94 LYS A C 1
ATOM 706 O O . LYS A 1 94 ? -14.050 -2.126 16.979 1.00 97.75 94 LYS A O 1
ATOM 711 N N . ARG A 1 95 ? -14.361 -4.251 16.312 1.00 98.19 95 ARG A N 1
ATOM 712 C CA . ARG A 1 95 ? -13.137 -4.811 16.887 1.00 98.19 95 ARG A CA 1
ATOM 713 C C . ARG A 1 95 ? -12.082 -4.871 15.792 1.00 98.19 95 ARG A C 1
ATOM 715 O O . ARG A 1 95 ? -12.269 -5.581 14.805 1.00 98.19 95 ARG A O 1
ATOM 722 N N . VAL A 1 96 ? -11.006 -4.114 15.954 1.00 97.81 96 VAL A N 1
ATOM 723 C CA . VAL A 1 96 ? -9.985 -3.898 14.927 1.00 97.81 96 VAL A CA 1
ATOM 724 C C . VAL A 1 96 ? -8.650 -4.421 15.435 1.00 97.81 96 VAL A C 1
ATOM 726 O O . VAL A 1 96 ? -8.215 -4.051 16.520 1.00 97.81 96 VAL A O 1
ATOM 729 N N . LEU A 1 97 ? -7.992 -5.276 14.651 1.00 96.75 97 LEU A N 1
ATOM 730 C CA . LEU A 1 97 ? -6.643 -5.760 14.936 1.00 96.75 97 LEU A CA 1
ATOM 731 C C . LEU A 1 97 ? -5.632 -5.041 14.038 1.00 96.75 97 LEU A C 1
ATOM 733 O O . LEU A 1 97 ? -5.669 -5.187 12.819 1.00 96.75 97 LEU A O 1
ATOM 737 N N . VAL A 1 98 ? -4.706 -4.306 14.647 1.00 96.31 98 VAL A N 1
ATOM 738 C CA . VAL A 1 98 ? -3.548 -3.701 13.981 1.00 96.31 98 VAL A CA 1
ATOM 739 C C . VAL A 1 98 ? -2.365 -4.662 14.083 1.00 96.31 98 VAL A C 1
ATOM 741 O O . VAL A 1 98 ? -2.029 -5.126 15.172 1.00 96.31 98 VAL A O 1
ATOM 744 N N . ILE A 1 99 ? -1.729 -4.973 12.950 1.00 93.25 99 ILE A N 1
ATOM 745 C CA . ILE A 1 99 ? -0.614 -5.927 12.876 1.00 93.25 99 ILE A CA 1
ATOM 746 C C . ILE A 1 99 ? 0.662 -5.214 12.416 1.00 93.25 99 ILE A C 1
ATOM 748 O O . ILE A 1 99 ? 0.718 -4.683 11.308 1.00 93.25 99 ILE A O 1
ATOM 752 N N . GLY A 1 100 ? 1.719 -5.2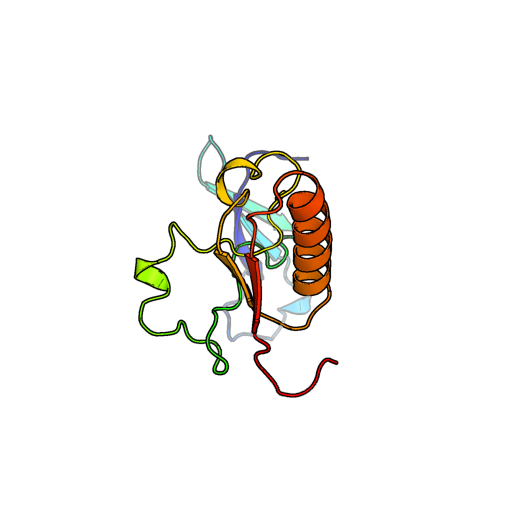86 13.228 1.00 90.62 100 GLY A N 1
ATOM 753 C CA . GLY A 1 100 ? 3.046 -4.729 12.934 1.00 90.62 100 GLY A CA 1
ATOM 754 C C . GLY A 1 100 ? 3.478 -3.635 13.913 1.00 90.62 100 GLY A C 1
ATOM 755 O O . GLY A 1 100 ? 2.648 -3.045 14.590 1.00 90.62 100 GLY A O 1
ATOM 756 N N . GLY A 1 101 ? 4.788 -3.384 14.007 1.00 87.81 101 GLY A N 1
ATOM 757 C CA . GLY A 1 101 ? 5.369 -2.417 14.956 1.00 87.81 101 GLY A CA 1
ATOM 758 C C . GLY A 1 101 ? 5.929 -1.135 14.333 1.00 87.81 101 GLY A C 1
ATOM 759 O O . GLY A 1 101 ? 6.373 -0.260 15.060 1.00 87.81 101 GLY A O 1
ATOM 760 N N . GLY A 1 102 ? 5.928 -1.014 13.002 1.00 88.31 102 GLY A N 1
ATOM 761 C CA . GLY A 1 102 ? 6.500 0.149 12.318 1.00 88.31 102 GLY A CA 1
ATOM 762 C C . GLY A 1 102 ? 5.590 1.382 12.325 1.00 88.31 102 GLY A C 1
ATOM 763 O O . GLY A 1 102 ? 4.410 1.309 12.672 1.00 88.31 102 GLY A O 1
ATOM 764 N N . HIS A 1 103 ? 6.118 2.507 11.833 1.00 89.75 103 HIS A N 1
ATOM 765 C CA . HIS A 1 103 ? 5.419 3.800 11.769 1.00 89.75 103 HIS A CA 1
ATOM 766 C C . HIS A 1 103 ? 4.014 3.738 11.149 1.00 89.75 103 HIS A C 1
ATOM 768 O O . HIS A 1 103 ? 3.103 4.409 11.622 1.00 89.75 103 HIS A O 1
ATOM 774 N N . SER A 1 104 ? 3.804 2.914 10.117 1.00 90.50 104 SER A N 1
ATOM 775 C CA . SER A 1 104 ? 2.480 2.758 9.503 1.00 90.50 104 SER A CA 1
ATOM 776 C C . SER A 1 104 ? 1.443 2.195 10.478 1.00 90.50 104 SER A C 1
ATOM 778 O O . SER A 1 104 ? 0.328 2.703 10.523 1.00 90.50 104 SER A O 1
ATOM 780 N N . ALA A 1 105 ? 1.807 1.190 11.280 1.00 92.56 105 ALA A N 1
ATOM 781 C CA . ALA A 1 105 ? 0.909 0.604 12.274 1.00 92.56 105 ALA A CA 1
ATOM 782 C C . ALA A 1 105 ? 0.607 1.597 13.404 1.00 92.56 105 ALA A C 1
ATOM 784 O O . ALA A 1 105 ? -0.549 1.748 13.789 1.00 92.56 105 ALA A O 1
ATOM 785 N N . ILE A 1 106 ? 1.629 2.331 13.864 1.00 93.88 106 ILE A N 1
ATOM 786 C CA . ILE A 1 106 ? 1.485 3.393 14.872 1.00 93.88 106 ILE A CA 1
ATOM 787 C C . ILE A 1 106 ? 0.499 4.465 14.388 1.00 93.88 106 ILE A C 1
ATOM 789 O O . ILE A 1 106 ? -0.422 4.827 15.116 1.00 93.88 106 ILE A O 1
ATOM 793 N N . ASN A 1 107 ? 0.638 4.932 13.144 1.00 94.56 107 ASN A N 1
ATOM 794 C CA . ASN A 1 107 ? -0.259 5.940 12.577 1.00 94.56 107 ASN A CA 1
ATOM 795 C C . ASN A 1 107 ? -1.710 5.449 12.490 1.00 94.56 107 ASN A C 1
ATOM 797 O O . ASN A 1 107 ? -2.625 6.198 12.821 1.00 94.56 107 ASN A O 1
ATOM 801 N N . VAL A 1 108 ? -1.929 4.195 12.079 1.00 96.12 108 VAL A N 1
ATOM 802 C CA . VAL A 1 108 ? -3.279 3.607 12.058 1.00 96.12 108 VAL A CA 1
ATOM 803 C C . VAL A 1 108 ? -3.845 3.498 13.472 1.00 96.12 108 VAL A C 1
ATOM 805 O O . VAL A 1 108 ? -5.005 3.836 13.679 1.00 96.12 108 VAL A O 1
ATOM 808 N N . ALA A 1 109 ? -3.044 3.074 14.452 1.00 96.25 109 ALA A N 1
ATOM 809 C CA . ALA A 1 109 ? -3.482 2.995 15.842 1.00 96.25 109 ALA A CA 1
ATOM 810 C C . ALA A 1 109 ? -3.887 4.374 16.393 1.00 96.25 109 ALA A C 1
ATOM 812 O O . ALA A 1 109 ? -4.931 4.484 17.029 1.00 96.25 109 ALA A O 1
ATOM 813 N N . LEU A 1 110 ? -3.118 5.430 16.096 1.00 96.81 110 LEU A N 1
ATOM 814 C CA . LEU A 1 110 ? -3.459 6.811 16.466 1.00 96.81 110 LEU A CA 1
ATOM 815 C C . LEU A 1 110 ? -4.780 7.264 15.833 1.00 96.81 110 LEU A C 1
ATOM 817 O O . LEU A 1 110 ? -5.651 7.768 16.536 1.00 96.81 110 LEU A O 1
ATOM 821 N N . ALA A 1 111 ? -4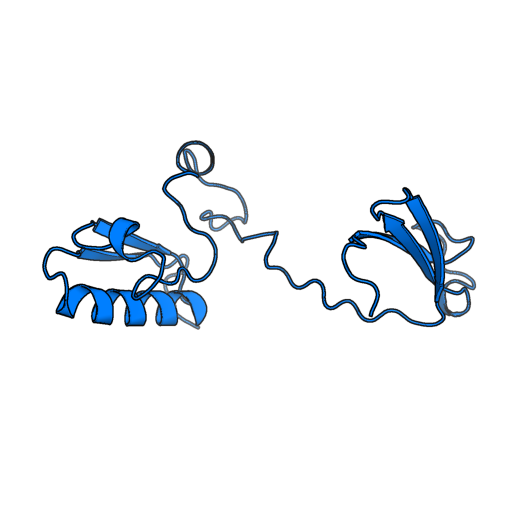.964 7.018 14.536 1.00 97.62 111 ALA A N 1
ATOM 822 C CA . ALA A 1 111 ? -6.202 7.360 13.839 1.00 97.62 111 ALA A CA 1
ATOM 823 C C . ALA A 1 111 ? -7.414 6.550 14.347 1.00 97.62 111 ALA A C 1
ATOM 825 O O . ALA A 1 111 ? -8.529 7.062 14.408 1.00 97.62 111 ALA A O 1
ATOM 826 N N . LEU A 1 112 ? -7.216 5.289 14.746 1.00 98.00 112 LEU A N 1
ATOM 827 C CA . LEU A 1 112 ? -8.260 4.476 15.374 1.00 98.00 112 LEU A CA 1
ATOM 828 C C . LEU A 1 112 ? -8.622 4.980 16.778 1.00 98.00 112 LEU A C 1
ATOM 830 O O . LEU A 1 112 ? -9.793 4.919 17.145 1.00 98.00 112 LEU A O 1
ATOM 834 N N . MET A 1 113 ? -7.654 5.488 17.548 1.00 97.56 113 MET A N 1
ATOM 835 C CA . MET A 1 113 ? -7.926 6.130 18.841 1.00 97.56 113 MET A CA 1
ATOM 836 C C . MET A 1 113 ? -8.742 7.419 18.656 1.00 97.56 113 MET A C 1
ATOM 838 O O . MET A 1 113 ? -9.727 7.611 19.357 1.00 97.56 113 MET A O 1
ATOM 842 N N . GLU A 1 114 ? -8.433 8.234 17.645 1.00 97.81 114 GLU A N 1
ATOM 843 C CA . GLU A 1 114 ? -9.263 9.397 17.283 1.00 97.81 114 GLU A CA 1
ATOM 844 C C . GLU A 1 114 ? -10.680 8.984 16.837 1.00 97.81 114 GLU A C 1
ATOM 846 O O . GLU A 1 114 ? -11.681 9.595 17.211 1.00 97.81 114 GLU A O 1
ATOM 851 N N . LEU A 1 115 ? -10.804 7.903 16.059 1.00 98.00 115 LEU A N 1
ATOM 852 C CA . LEU A 1 115 ? -12.107 7.345 15.698 1.00 98.00 115 LEU A CA 1
ATOM 853 C C . LEU A 1 115 ? -12.907 6.914 16.939 1.00 98.00 115 LEU A C 1
ATOM 855 O O . LEU A 1 115 ? -14.121 7.140 16.983 1.00 98.00 115 LEU A O 1
ATOM 859 N N . GLN A 1 116 ? -12.242 6.305 17.924 1.00 98.00 116 GLN A N 1
ATOM 860 C CA . GLN A 1 116 ? -12.849 5.818 19.162 1.00 98.00 116 GLN A CA 1
ATOM 861 C C . GLN A 1 116 ? -13.502 6.951 19.968 1.00 98.00 116 GLN A C 1
ATOM 863 O O . GLN A 1 116 ? -14.582 6.731 20.516 1.00 98.00 116 GLN A O 1
ATOM 868 N N . ASP A 1 117 ? -12.952 8.169 19.946 1.00 96.62 117 ASP A N 1
ATOM 869 C CA . ASP A 1 117 ? -13.563 9.340 20.595 1.00 96.62 117 ASP A CA 1
ATOM 870 C C . ASP A 1 117 ? -14.977 9.631 20.058 1.00 96.62 117 ASP A C 1
ATOM 872 O O . ASP A 1 117 ? -15.897 9.956 20.811 1.00 96.62 117 ASP A O 1
ATOM 876 N N . GLY A 1 118 ? -15.179 9.470 18.745 1.00 96.12 118 GLY A N 1
ATOM 877 C CA . GLY A 1 118 ? -16.481 9.641 18.091 1.00 96.12 118 GLY A CA 1
ATOM 878 C C . GLY A 1 118 ? -17.313 8.358 17.974 1.00 96.12 118 GLY A C 1
ATOM 879 O O . GLY A 1 118 ? -18.464 8.413 17.541 1.00 96.12 118 GLY A O 1
ATOM 880 N N . ALA A 1 119 ? -16.738 7.202 18.301 1.00 97.19 119 ALA A N 1
ATOM 881 C CA . ALA A 1 119 ? -17.386 5.894 18.262 1.00 97.19 119 ALA A CA 1
ATOM 882 C C . ALA A 1 119 ? -16.845 4.996 19.395 1.00 97.19 119 ALA A C 1
ATOM 884 O O . ALA A 1 119 ? -16.063 4.077 19.124 1.00 97.19 119 ALA A O 1
ATOM 885 N N . PRO A 1 120 ? -17.282 5.204 20.656 1.00 95.94 120 PRO A N 1
ATOM 886 C CA . PRO A 1 120 ? -16.675 4.569 21.835 1.00 95.94 120 PRO A CA 1
ATOM 887 C C . PRO A 1 120 ? -16.750 3.038 21.874 1.00 95.94 120 PRO A C 1
ATOM 889 O O . PRO A 1 120 ? -16.002 2.404 22.608 1.00 95.94 120 PRO A O 1
ATOM 892 N N . GLY A 1 121 ? -17.634 2.426 21.079 1.00 97.00 121 GLY A N 1
ATOM 893 C CA . GLY A 1 121 ? -17.699 0.968 20.924 1.00 97.00 121 GLY A CA 1
ATOM 894 C C . GLY A 1 121 ? -16.574 0.370 20.070 1.00 97.00 121 GLY A C 1
ATOM 895 O O . GLY A 1 121 ? -16.580 -0.832 19.827 1.00 97.00 121 GLY A O 1
ATOM 896 N N . THR A 1 122 ? -15.657 1.186 19.546 1.00 98.25 122 THR A N 1
ATOM 897 C CA . THR A 1 122 ? -14.509 0.709 18.765 1.00 98.25 122 THR A CA 1
ATOM 898 C C . THR A 1 122 ? -13.491 0.079 19.710 1.00 98.25 122 THR A C 1
ATOM 900 O O . THR A 1 122 ? -12.997 0.748 20.612 1.00 98.25 122 THR A O 1
ATOM 903 N N . GLU A 1 123 ? -13.151 -1.191 19.511 1.00 98.06 123 GLU A N 1
ATOM 904 C CA . GLU A 1 123 ? -12.107 -1.880 20.273 1.00 98.06 123 GLU A CA 1
ATOM 905 C C . GLU A 1 123 ? -10.855 -2.040 19.408 1.00 98.06 123 GLU A C 1
ATOM 907 O O . GLU A 1 123 ? -10.934 -2.532 18.281 1.00 98.06 123 GLU A O 1
ATOM 912 N N . ILE A 1 124 ? -9.693 -1.670 19.945 1.00 97.69 124 ILE A N 1
ATOM 913 C CA . ILE A 1 124 ? -8.419 -1.700 19.222 1.00 97.69 124 ILE A CA 1
ATOM 914 C C . ILE A 1 124 ? -7.518 -2.757 19.861 1.00 97.69 124 ILE A C 1
ATOM 916 O O . ILE A 1 124 ? -7.187 -2.682 21.042 1.00 97.69 124 ILE A O 1
ATOM 920 N N . PHE A 1 125 ? -7.104 -3.735 19.064 1.00 97.31 125 PHE A N 1
ATOM 921 C CA . PHE A 1 125 ? -6.130 -4.759 19.421 1.00 97.31 125 PHE A CA 1
ATOM 922 C C . PHE A 1 125 ? -4.853 -4.524 18.621 1.00 97.31 125 PHE A C 1
ATOM 924 O O . PHE A 1 125 ? -4.913 -4.174 17.443 1.00 97.31 125 PHE A O 1
ATOM 931 N N . TRP A 1 126 ? -3.695 -4.759 19.232 1.00 94.81 126 TRP A N 1
ATOM 932 C CA . TRP A 1 126 ? -2.403 -4.609 18.567 1.00 94.81 126 TRP A CA 1
ATOM 933 C C . TRP A 1 126 ? -1.603 -5.904 18.687 1.00 94.81 126 TRP A C 1
ATOM 935 O O . TRP A 1 126 ? -1.319 -6.367 19.790 1.00 94.81 126 TRP A O 1
ATOM 945 N N . ALA A 1 127 ? -1.239 -6.486 17.547 1.00 92.44 127 ALA A N 1
ATOM 946 C CA . ALA A 1 127 ? -0.319 -7.611 17.458 1.00 92.44 127 ALA A CA 1
ATOM 947 C C . ALA A 1 127 ? 1.021 -7.182 16.846 1.00 92.44 127 ALA A C 1
ATOM 949 O O . ALA A 1 127 ? 1.084 -6.605 15.756 1.00 92.44 127 ALA A O 1
ATOM 950 N N . LEU A 1 128 ? 2.110 -7.511 17.535 1.00 88.62 128 LEU A N 1
ATOM 951 C CA . LEU A 1 128 ? 3.469 -7.354 17.030 1.00 88.62 128 LEU A CA 1
ATOM 952 C C . LEU A 1 128 ? 3.962 -8.687 16.465 1.00 88.62 128 LEU A C 1
ATOM 954 O O . LEU A 1 128 ? 3.675 -9.750 17.011 1.00 88.62 128 LEU A O 1
ATOM 958 N N . ARG A 1 129 ? 4.718 -8.628 15.366 1.00 81.75 129 ARG A N 1
ATOM 959 C CA . ARG A 1 129 ? 5.327 -9.821 14.746 1.00 81.75 129 ARG A CA 1
ATOM 960 C C . ARG A 1 129 ? 6.569 -10.301 15.498 1.00 81.75 129 ARG A C 1
ATOM 962 O O . ARG A 1 129 ? 6.908 -11.477 15.445 1.00 81.75 129 ARG A O 1
ATOM 969 N N . HIS A 1 130 ? 7.227 -9.387 16.204 1.00 78.81 130 HIS A N 1
ATOM 970 C CA . HIS A 1 130 ? 8.406 -9.641 17.020 1.00 78.81 130 HIS A CA 1
ATOM 971 C C . HIS A 1 130 ? 8.218 -8.990 18.391 1.00 78.81 130 HIS A C 1
ATOM 973 O O . HIS A 1 130 ? 7.482 -8.014 18.520 1.00 78.81 130 HIS A O 1
ATOM 979 N N . ALA A 1 131 ? 8.874 -9.539 19.414 1.00 67.94 131 ALA A N 1
ATOM 980 C CA . ALA A 1 131 ? 8.718 -9.093 20.800 1.00 67.94 131 ALA A CA 1
ATOM 981 C C . ALA A 1 131 ? 9.233 -7.663 21.059 1.00 67.94 131 ALA A C 1
ATOM 983 O O . ALA A 1 131 ? 8.857 -7.064 22.062 1.00 67.94 131 ALA A O 1
ATOM 984 N N . ASN A 1 132 ? 10.049 -7.114 20.153 1.00 58.97 132 ASN A N 1
ATOM 985 C CA . ASN A 1 132 ? 10.595 -5.767 20.261 1.00 58.97 132 ASN A CA 1
ATOM 986 C C . ASN A 1 132 ? 10.054 -4.865 19.149 1.00 58.97 132 ASN A C 1
ATOM 988 O O . ASN A 1 132 ? 9.957 -5.272 17.990 1.00 58.97 132 ASN A O 1
ATOM 992 N N . MET A 1 133 ? 9.738 -3.628 19.528 1.00 57.34 133 MET A N 1
ATOM 993 C CA . MET A 1 133 ? 9.580 -2.513 18.600 1.00 57.34 133 MET A CA 1
ATOM 994 C C . MET A 1 133 ? 10.980 -1.9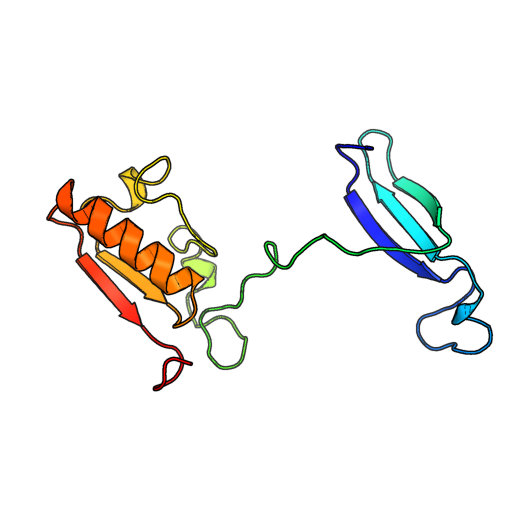57 18.312 1.00 57.34 133 MET A C 1
ATOM 996 O O . MET A 1 133 ? 11.690 -1.624 19.260 1.00 57.34 133 MET A O 1
ATOM 1000 N N . GLU A 1 134 ? 11.390 -1.923 17.042 1.00 52.69 134 GLU A N 1
ATOM 1001 C CA . GLU A 1 134 ? 12.571 -1.161 16.594 1.00 52.69 134 GLU A CA 1
ATOM 1002 C C . GLU A 1 134 ? 12.213 0.305 16.342 1.00 52.69 134 GLU A C 1
ATOM 1004 O O . GLU A 1 134 ? 11.093 0.556 15.834 1.00 52.69 134 GLU A O 1
#

Secondary structure (DSSP, 8-state):
---S-EEEEEEETT--SS--TTTTTSPEEEEEEETTEEEEEEES-------STTSPPPSSTTSSPPTTTTTTGGG---S---TTTTTHHHHTTSEEEEE-SSHHHHHHHHHHHHHHHH-TT-EEEEE-SSSS--

Foldseek 3Di:
DDPQKAWDDKAFPPDDPPDDVCRLVGWIWIWIQGPVGIDIDTHNDDDDPVDCQVPAQALDLVSDHDPCCVVCVVLDDGFADQCQPDCVVSQALDEDEQEEQDPRSVVNVVNSVVSCVVRVNGHYHYYYSDPDRD

Radius of gyration: 21.43 Å; chains: 1; bounding box: 48×33×50 Å